Protein AF-A0A223DPU8-F1 (afdb_monomer_lite)

Organism: NCBI:txid1986344

Foldseek 3Di:
DDDPCQVQADDDPDQVVVLVVQVVVVVPDDDDPPDDDDDDDPPDDPVVVVVDDPPDDDDDDDDTPQLQGKHKDKDKDAAALPDDDWDFQQDWKWKDFPPDIDTWRWWWFAPDDDPVPDTDTDGTHDHGDITITITMDRDDRDDTDMDIGDDDDPDDD

Radius of gyration: 19.14 Å; chains: 1; bounding box: 42×45×52 Å

InterPro domains:
  IPR007034 Ribosome biogenesis protein BMS1/TSR1, C-terminal [PF04950] (2-153)
  IPR007034 Ribosome biogenesis protein BMS1/TSR1, C-terminal [SM01362] (1-152)
  IPR039761 Ribosome biogenesis protein Bms1/Tsr1 [PTHR12858] (2-151)

Sequence (157 aa):
YEPEEWKRLLQISNYKGAKGQALREALIGGVQPGTHIHVHLRNVPLSLQNSVSPSTCLTLFSLLQHEQKQTVMNFSMTLSSDYPAPIKSKSELIMQCGPRRLIINPLFSQMNNSPNNVHKFDRYLHPGRTTMATFMAPLTWGSVPTLFFKRTTPSPS

pLDDT: mean 91.53, std 8.08, range [42.03, 97.81]

Structure (mmCIF, N/CA/C/O backbone):
data_AF-A0A223DPU8-F1
#
_entry.id   AF-A0A223DPU8-F1
#
loop_
_atom_site.group_PDB
_atom_site.id
_atom_site.type_symbol
_atom_site.label_atom_id
_atom_site.label_alt_id
_atom_site.label_comp_id
_atom_site.label_asym_id
_atom_site.label_entity_id
_atom_site.label_seq_id
_atom_site.pdbx_PDB_ins_code
_atom_site.Cartn_x
_atom_site.Cartn_y
_atom_site.Cartn_z
_atom_site.occupancy
_atom_site.B_iso_or_equiv
_atom_site.auth_seq_id
_atom_site.auth_comp_id
_atom_site.auth_asym_id
_atom_site.auth_atom_id
_atom_site.pdbx_PDB_model_num
ATOM 1 N N . TYR A 1 1 ? -8.092 -3.981 -23.362 1.00 62.59 1 TYR A N 1
ATOM 2 C CA . TYR A 1 1 ? -8.825 -4.899 -22.475 1.00 62.59 1 TYR A CA 1
ATOM 3 C C . TYR A 1 1 ? -8.852 -4.269 -21.095 1.00 62.59 1 TYR A C 1
ATOM 5 O O . TYR A 1 1 ? -7.784 -3.992 -20.561 1.00 62.59 1 TYR A O 1
ATOM 13 N N . GLU A 1 2 ? -10.038 -3.946 -20.589 1.00 80.62 2 GLU A N 1
ATOM 14 C CA . GLU A 1 2 ? -10.243 -3.369 -19.254 1.00 80.62 2 GLU A CA 1
ATOM 15 C C . GLU A 1 2 ? -10.622 -4.506 -18.289 1.00 80.62 2 GLU A C 1
ATOM 17 O O . GLU A 1 2 ? -11.434 -5.348 -18.677 1.00 80.62 2 GLU A O 1
ATOM 22 N N . PRO A 1 3 ? -10.044 -4.587 -17.076 1.00 87.19 3 PRO A N 1
ATOM 23 C CA . PRO A 1 3 ? -10.446 -5.593 -16.094 1.00 87.19 3 PRO A CA 1
ATOM 24 C C . PRO A 1 3 ? -11.921 -5.428 -15.706 1.00 87.19 3 PRO A C 1
ATOM 26 O O . PRO A 1 3 ? -12.363 -4.311 -15.453 1.00 87.19 3 PRO A O 1
ATOM 29 N N . GLU A 1 4 ? -12.674 -6.523 -15.586 1.00 88.19 4 GLU A N 1
ATOM 30 C CA . GLU A 1 4 ? -14.100 -6.477 -15.204 1.00 88.19 4 GLU A CA 1
ATOM 31 C C . GLU A 1 4 ? -14.331 -5.766 -13.861 1.00 88.19 4 GLU A C 1
ATOM 33 O O . GLU A 1 4 ? -15.324 -5.066 -13.653 1.00 88.19 4 GLU A O 1
ATOM 38 N N . GLU A 1 5 ? -13.368 -5.902 -12.952 1.00 87.94 5 GLU A N 1
ATOM 39 C CA . GLU A 1 5 ? -13.385 -5.318 -11.614 1.00 87.94 5 GLU A CA 1
ATOM 40 C C . GLU A 1 5 ? -13.201 -3.796 -11.623 1.00 87.94 5 GLU A C 1
ATOM 42 O O . GLU A 1 5 ? -13.526 -3.146 -10.630 1.00 87.94 5 GLU A O 1
ATOM 47 N N . TRP A 1 6 ? -12.732 -3.206 -12.730 1.00 90.12 6 TRP A N 1
ATOM 48 C CA . TRP A 1 6 ? -12.391 -1.784 -12.818 1.00 90.12 6 TRP A CA 1
ATOM 49 C C . TRP A 1 6 ? -13.560 -0.874 -12.436 1.00 90.12 6 TRP A C 1
ATOM 51 O O . TRP A 1 6 ? -13.402 0.060 -11.651 1.00 90.12 6 TRP A O 1
ATOM 61 N N . LYS A 1 7 ? -14.767 -1.205 -12.907 1.00 91.19 7 LYS A N 1
ATOM 62 C CA . LYS A 1 7 ? -15.994 -0.449 -12.609 1.00 91.19 7 LYS A CA 1
ATOM 63 C C . LYS A 1 7 ? -16.419 -0.530 -11.140 1.00 91.19 7 LYS A C 1
ATOM 65 O O . LYS A 1 7 ? -17.220 0.284 -10.694 1.00 91.19 7 LYS A O 1
ATOM 70 N N . ARG A 1 8 ? -15.910 -1.514 -10.389 1.00 92.00 8 ARG A N 1
ATOM 71 C CA . ARG A 1 8 ? -16.214 -1.729 -8.963 1.00 92.00 8 ARG A CA 1
ATOM 72 C C . ARG A 1 8 ? -15.220 -1.027 -8.039 1.00 92.00 8 ARG A C 1
ATOM 74 O O . ARG A 1 8 ? -15.457 -0.982 -6.831 1.00 92.00 8 ARG A O 1
ATOM 81 N N . LEU A 1 9 ? -14.114 -0.514 -8.579 1.00 94.75 9 LEU A N 1
ATOM 82 C CA . LEU A 1 9 ? -13.099 0.174 -7.794 1.00 94.75 9 LEU A CA 1
ATOM 83 C C . LEU A 1 9 ? -13.618 1.521 -7.297 1.00 94.75 9 LEU A C 1
ATOM 85 O O . LEU A 1 9 ? -14.298 2.265 -8.003 1.00 94.75 9 LEU A O 1
ATOM 89 N N . LEU A 1 10 ? -13.245 1.854 -6.066 1.00 95.69 10 LEU A N 1
ATOM 90 C CA . LEU A 1 10 ? -13.476 3.171 -5.506 1.00 95.69 10 LEU A CA 1
ATOM 91 C C . LEU A 1 10 ? -12.644 4.196 -6.278 1.00 95.69 10 LEU A C 1
ATOM 93 O O . LEU A 1 10 ? -11.413 4.137 -6.268 1.00 95.69 10 LEU A O 1
ATOM 97 N N . GLN A 1 11 ? -13.321 5.163 -6.888 1.00 94.00 11 GLN A N 1
ATOM 98 C CA . GLN A 1 11 ? -12.686 6.306 -7.530 1.00 94.00 11 GLN A CA 1
ATOM 99 C C . GLN A 1 11 ? -12.707 7.501 -6.580 1.00 94.00 11 GLN A C 1
ATOM 101 O O . GLN A 1 11 ? -13.759 7.886 -6.071 1.00 94.00 11 GLN A O 1
ATOM 106 N N . ILE A 1 12 ? -11.535 8.083 -6.333 1.00 93.94 12 ILE A N 1
ATOM 107 C CA . ILE A 1 12 ? -11.375 9.233 -5.444 1.00 93.94 12 ILE A CA 1
ATOM 108 C C . ILE A 1 12 ? -10.902 10.409 -6.293 1.00 93.94 12 ILE A C 1
ATOM 110 O O . ILE A 1 12 ? -9.740 10.465 -6.685 1.00 93.94 12 ILE A O 1
ATOM 114 N N . SER A 1 13 ? -11.804 11.347 -6.581 1.00 90.69 13 SER A N 1
ATOM 115 C CA . SER A 1 13 ? -11.504 12.525 -7.405 1.00 90.69 13 SER A CA 1
ATOM 116 C C . SER A 1 13 ? -10.574 13.510 -6.688 1.00 90.69 13 SER A C 1
ATOM 118 O O . SER A 1 13 ? -9.565 13.935 -7.242 1.00 90.69 13 SER A O 1
ATOM 120 N N . ASN A 1 14 ? -10.876 13.837 -5.428 1.00 94.00 14 ASN A N 1
ATOM 121 C CA . ASN A 1 14 ? -10.056 14.706 -4.585 1.00 94.00 14 ASN A CA 1
ATOM 122 C C . ASN A 1 14 ? -9.489 13.932 -3.388 1.00 94.00 14 ASN A C 1
ATOM 124 O O . ASN A 1 14 ? -10.052 13.947 -2.291 1.00 94.00 14 ASN A O 1
ATOM 128 N N . TYR A 1 15 ? -8.341 13.282 -3.590 1.00 94.19 15 TYR A N 1
ATOM 129 C CA . TYR A 1 15 ? -7.686 12.485 -2.548 1.00 94.19 15 TYR A CA 1
ATOM 130 C C . TYR A 1 15 ? -7.332 13.295 -1.294 1.00 94.19 15 TYR A C 1
ATOM 132 O O . TYR A 1 15 ? -7.556 12.829 -0.180 1.00 94.19 15 TYR A O 1
ATOM 140 N N . LYS A 1 16 ? -6.810 14.520 -1.452 1.00 94.25 16 LYS A N 1
ATOM 141 C CA . LYS A 1 16 ? -6.396 15.361 -0.313 1.00 94.25 16 LYS A CA 1
ATOM 142 C C . LYS A 1 16 ? -7.591 15.749 0.559 1.00 94.25 16 LYS A C 1
ATOM 144 O O . LYS A 1 16 ? -7.505 15.647 1.781 1.00 94.25 16 LYS A O 1
ATOM 149 N N . GLY A 1 17 ? -8.696 16.151 -0.072 1.00 95.75 17 GLY A N 1
ATOM 150 C CA . GLY A 1 17 ? -9.942 16.479 0.620 1.00 95.75 17 GLY A CA 1
ATOM 151 C C . GLY A 1 17 ? -10.544 15.263 1.323 1.00 95.75 17 GLY A C 1
ATOM 152 O O . GLY A 1 17 ? -10.788 15.318 2.526 1.00 95.75 17 GLY A O 1
ATOM 153 N N . ALA A 1 18 ? -10.690 14.147 0.600 1.00 95.75 18 ALA A N 1
ATOM 154 C CA . ALA A 1 18 ? -11.261 12.913 1.139 1.00 95.75 18 ALA A CA 1
ATOM 155 C C . ALA A 1 18 ? -10.442 12.356 2.316 1.00 95.75 18 ALA A C 1
ATOM 157 O O . ALA A 1 18 ? -11.007 12.012 3.350 1.00 95.75 18 ALA A O 1
ATOM 158 N N . LYS A 1 19 ? -9.104 12.363 2.213 1.00 95.56 19 LYS A N 1
ATOM 159 C CA . LYS A 1 19 ? -8.207 11.997 3.318 1.00 95.56 19 LYS A CA 1
ATOM 160 C C . LYS A 1 19 ? -8.433 12.890 4.540 1.00 95.56 19 LYS A C 1
ATOM 162 O O . LYS A 1 19 ? -8.520 12.389 5.656 1.00 95.56 19 LYS A O 1
ATOM 167 N N . GLY A 1 20 ? -8.491 14.210 4.346 1.00 95.25 20 GLY A N 1
ATOM 168 C CA . GLY A 1 20 ? -8.693 15.161 5.441 1.00 95.25 20 GLY A CA 1
ATOM 169 C C . GLY A 1 20 ? -10.033 14.963 6.151 1.00 95.25 20 GLY A C 1
ATOM 170 O O . GLY A 1 20 ? -10.093 15.037 7.377 1.00 95.25 20 GLY A O 1
ATOM 171 N N . GLN A 1 21 ? -11.087 14.664 5.392 1.00 94.50 21 GLN A N 1
ATOM 172 C CA . GLN A 1 21 ? -12.399 14.334 5.937 1.00 94.50 21 GLN A CA 1
ATOM 173 C C . GLN A 1 21 ? -12.370 13.021 6.730 1.00 94.50 21 GLN A C 1
ATOM 175 O O . GLN A 1 21 ? -12.740 13.030 7.901 1.00 94.50 21 GLN A O 1
ATOM 180 N N . ALA A 1 22 ? -11.846 11.939 6.145 1.00 94.38 22 ALA A N 1
ATOM 181 C CA . ALA A 1 22 ? -11.764 10.635 6.803 1.00 94.38 22 ALA A CA 1
ATOM 182 C C . ALA A 1 22 ? -10.967 10.689 8.120 1.00 94.38 22 ALA A C 1
ATOM 184 O O . ALA A 1 22 ? -11.353 10.066 9.106 1.00 94.38 22 ALA A O 1
ATOM 185 N N . LEU A 1 23 ? -9.877 11.467 8.159 1.00 93.44 23 LEU A N 1
ATOM 186 C CA . LEU A 1 23 ? -9.093 11.671 9.380 1.00 93.44 23 LEU A CA 1
ATOM 187 C C . LEU A 1 23 ? -9.846 12.487 10.434 1.00 93.44 23 LEU A C 1
ATOM 189 O O . LEU A 1 23 ? -9.774 12.154 11.611 1.00 93.44 23 LEU A O 1
ATOM 193 N N . ARG A 1 24 ? -10.570 13.542 10.039 1.00 93.38 24 ARG A N 1
ATOM 194 C CA . ARG A 1 24 ? -11.339 14.365 10.984 1.00 93.38 24 ARG A CA 1
ATOM 195 C C . ARG A 1 24 ? -12.497 13.585 11.596 1.00 93.38 24 ARG A C 1
ATOM 197 O O . ARG A 1 24 ? -12.712 13.683 12.796 1.00 93.38 24 ARG A O 1
ATOM 204 N N . GLU A 1 25 ? -13.213 12.810 10.786 1.00 92.62 25 GLU A N 1
ATOM 205 C CA . GLU A 1 25 ? -14.312 11.960 11.253 1.00 92.62 25 GLU A CA 1
ATOM 206 C C . GLU A 1 25 ? -13.823 10.916 12.263 1.00 92.62 25 GLU A C 1
ATOM 208 O O . GLU A 1 25 ? -14.484 10.683 13.269 1.00 92.62 25 GLU A O 1
ATOM 213 N N . ALA A 1 26 ? -12.629 10.355 12.056 1.00 89.94 26 ALA A N 1
ATOM 214 C CA . ALA A 1 26 ? -12.046 9.372 12.967 1.00 89.94 26 ALA A CA 1
ATOM 215 C C . ALA A 1 26 ? -11.629 9.934 14.338 1.00 89.94 26 ALA A C 1
ATOM 217 O O . ALA A 1 26 ? -11.445 9.159 15.272 1.00 89.94 26 ALA A O 1
ATOM 218 N N . LEU A 1 27 ? -11.476 11.256 14.472 1.00 88.00 27 LEU A N 1
ATOM 219 C CA . LEU A 1 27 ? -11.177 11.906 15.754 1.00 88.00 27 LEU A CA 1
ATOM 220 C C . LEU A 1 27 ? -12.430 12.137 16.610 1.00 88.00 27 LEU A C 1
ATOM 222 O O . LEU A 1 27 ? -12.313 12.503 17.779 1.00 88.00 27 LEU A O 1
ATOM 226 N N . ILE A 1 28 ? -13.624 11.978 16.035 1.00 88.44 28 ILE A N 1
ATOM 227 C CA . ILE A 1 28 ? -14.884 12.288 16.707 1.00 88.44 28 ILE A CA 1
ATOM 228 C C . ILE A 1 28 ? -15.453 11.008 17.323 1.00 88.44 28 ILE A C 1
ATOM 230 O O . ILE A 1 28 ? -15.948 10.124 16.628 1.00 88.44 28 ILE A O 1
ATOM 234 N N . GLY A 1 29 ? -15.437 10.949 18.655 1.00 84.81 29 GLY A N 1
ATOM 235 C CA . GLY A 1 29 ? -16.000 9.844 19.431 1.00 84.81 29 GLY A CA 1
ATOM 236 C C . GLY A 1 29 ? -15.031 8.679 19.651 1.00 84.81 29 GLY A C 1
ATOM 237 O O . GLY A 1 29 ? -13.848 8.751 19.333 1.00 84.81 29 GLY A O 1
ATOM 238 N N . GLY A 1 30 ? -15.543 7.597 20.240 1.00 87.38 30 GLY A N 1
ATOM 239 C CA . GLY A 1 30 ? -14.768 6.394 20.544 1.00 87.38 30 GLY A CA 1
ATOM 240 C C . GLY A 1 30 ? -14.192 6.350 21.961 1.00 87.38 30 GLY A C 1
ATOM 241 O O . GLY A 1 30 ? -14.549 7.136 22.838 1.00 87.38 30 GLY A O 1
ATOM 242 N N . VAL A 1 31 ? -13.328 5.361 22.185 1.00 91.44 31 VAL A N 1
ATOM 243 C CA . VAL A 1 31 ? -12.684 5.097 23.477 1.00 91.44 31 VAL A CA 1
ATOM 244 C C . VAL A 1 31 ? -11.346 5.831 23.543 1.00 91.44 31 VAL A C 1
ATOM 246 O O . VAL A 1 31 ? -10.575 5.800 22.585 1.00 91.44 31 VAL A O 1
ATOM 249 N N . GLN A 1 32 ? -11.054 6.461 24.683 1.00 91.69 32 GLN A N 1
ATOM 250 C CA . GLN A 1 32 ? -9.795 7.177 24.888 1.00 91.69 32 GLN A CA 1
ATOM 251 C C . GLN A 1 32 ? -8.589 6.221 24.980 1.00 91.69 32 GLN A C 1
ATOM 253 O O . GLN A 1 32 ? -8.714 5.126 25.547 1.00 91.69 32 GLN A O 1
ATOM 258 N N . PRO A 1 33 ? -7.406 6.623 24.476 1.00 93.25 33 PRO A N 1
ATOM 259 C CA . PRO A 1 33 ? -6.179 5.846 24.629 1.00 93.25 33 PRO A CA 1
ATOM 260 C C . PRO A 1 33 ? -5.886 5.499 26.096 1.00 93.25 33 PRO A C 1
ATOM 262 O O . PRO A 1 33 ? -6.099 6.314 26.988 1.00 93.25 33 PRO A O 1
ATOM 265 N N . GLY A 1 34 ? -5.385 4.285 26.344 1.00 95.19 34 GLY A N 1
ATOM 266 C CA . GLY A 1 34 ? -5.072 3.791 27.695 1.00 95.19 34 GLY A CA 1
ATOM 267 C C . GLY A 1 34 ? -6.242 3.131 28.435 1.00 95.19 34 GLY A C 1
ATOM 268 O O . GLY A 1 34 ? -6.063 2.651 29.550 1.00 95.19 34 GLY A O 1
ATOM 269 N N . THR A 1 35 ? -7.424 3.056 27.821 1.00 95.31 35 THR A N 1
ATOM 270 C CA . THR A 1 35 ? -8.594 2.401 28.421 1.00 95.31 35 THR A CA 1
ATOM 271 C C . THR A 1 35 ? -8.578 0.892 28.167 1.00 95.31 35 THR A C 1
ATOM 273 O O . THR A 1 35 ? -8.457 0.453 27.023 1.00 95.31 35 THR A O 1
ATOM 276 N N . HIS A 1 36 ? -8.761 0.089 29.217 1.00 95.94 36 HIS A N 1
ATOM 277 C CA . HIS A 1 36 ? -8.994 -1.350 29.080 1.00 95.94 36 HIS A CA 1
ATOM 278 C C . HIS A 1 36 ? -10.422 -1.612 28.582 1.00 95.94 36 HIS A C 1
ATOM 280 O O . HIS A 1 36 ? -11.382 -1.099 29.157 1.00 95.94 36 HIS A O 1
ATOM 286 N N . ILE A 1 37 ? -10.572 -2.408 27.520 1.00 94.94 37 ILE A N 1
ATOM 287 C CA . ILE A 1 37 ? -11.859 -2.633 26.852 1.00 94.94 37 ILE A CA 1
ATOM 288 C C . ILE A 1 37 ? -12.102 -4.100 26.512 1.00 94.94 37 ILE A C 1
ATOM 290 O O . ILE A 1 37 ? -11.169 -4.872 26.304 1.00 94.94 37 ILE A O 1
ATOM 294 N N . HIS A 1 38 ? -13.379 -4.445 26.360 1.00 95.12 38 HIS A N 1
ATOM 295 C CA . HIS A 1 38 ? -13.826 -5.693 25.750 1.00 95.12 38 HIS A CA 1
ATOM 296 C C . HIS A 1 38 ? -14.362 -5.404 24.343 1.00 95.12 38 HIS A C 1
ATOM 298 O O . HIS A 1 38 ? -15.253 -4.573 24.173 1.00 95.12 38 HIS A O 1
ATOM 304 N N . VAL A 1 39 ? -13.820 -6.080 23.327 1.00 93.00 39 VAL A N 1
ATOM 305 C CA . VAL A 1 39 ? -14.236 -5.907 21.926 1.00 93.00 39 VAL A CA 1
ATOM 306 C C . VAL A 1 39 ? -15.044 -7.121 21.482 1.00 93.00 39 VAL A C 1
ATOM 308 O O . VAL A 1 39 ? -14.513 -8.223 21.369 1.00 93.00 39 VAL A O 1
ATOM 311 N N . HIS A 1 40 ? -16.327 -6.914 21.191 1.00 93.62 40 HIS A N 1
ATOM 312 C CA . HIS A 1 40 ? -17.213 -7.953 20.668 1.00 93.62 40 HIS A CA 1
ATOM 313 C C . HIS A 1 40 ? -17.315 -7.827 19.146 1.00 93.62 40 HIS A C 1
ATOM 315 O O . HIS A 1 40 ? -17.900 -6.878 18.623 1.00 93.62 40 HIS A O 1
ATOM 321 N N . LEU A 1 41 ? -16.720 -8.778 18.425 1.00 92.06 41 LEU A N 1
ATOM 322 C CA . LEU A 1 41 ? -16.713 -8.803 16.963 1.00 92.06 41 LEU A CA 1
ATOM 323 C C . LEU A 1 41 ? -17.819 -9.716 16.427 1.00 92.06 41 LEU A C 1
ATOM 325 O O . LEU A 1 41 ? -18.012 -10.832 16.906 1.00 92.06 41 LEU A O 1
ATOM 329 N N . ARG A 1 42 ? -18.515 -9.259 15.384 1.00 94.50 42 ARG A N 1
ATOM 330 C CA . ARG A 1 42 ? -19.493 -10.068 14.643 1.00 94.50 42 ARG A CA 1
ATOM 331 C C . ARG A 1 42 ? -18.816 -10.875 13.533 1.00 94.50 42 ARG A C 1
ATOM 333 O O . ARG A 1 42 ? -17.855 -10.397 12.937 1.00 94.50 42 ARG A O 1
ATOM 340 N N . ASN A 1 43 ? -19.382 -12.034 13.194 1.00 92.56 43 ASN A N 1
ATOM 341 C CA . ASN A 1 43 ? -18.987 -12.861 12.042 1.00 92.56 43 ASN A CA 1
ATOM 342 C C . ASN A 1 43 ? -17.497 -13.253 12.018 1.00 92.56 43 ASN A C 1
ATOM 344 O O . ASN A 1 43 ? -16.865 -13.246 10.963 1.00 92.56 43 ASN A O 1
ATOM 348 N N . VAL A 1 44 ? -16.934 -13.594 13.178 1.00 89.81 44 VAL A N 1
ATOM 349 C CA . VAL A 1 44 ? -15.563 -14.110 13.275 1.00 89.81 44 VAL A CA 1
ATOM 350 C C . VAL A 1 44 ? -15.553 -15.597 12.885 1.00 89.81 44 VAL A C 1
ATOM 352 O O . VAL A 1 44 ? -16.304 -16.371 13.481 1.00 89.81 44 VAL A O 1
ATOM 355 N N . PRO A 1 45 ? -14.728 -16.028 11.910 1.00 90.25 45 PRO A N 1
ATOM 356 C CA . PRO A 1 45 ? -14.604 -17.441 11.560 1.00 90.25 45 PRO A CA 1
ATOM 357 C C . PRO A 1 45 ? -14.137 -18.298 12.742 1.00 90.25 45 PRO A C 1
ATOM 359 O O . PRO A 1 45 ? -13.140 -17.970 13.385 1.00 90.25 45 PRO A O 1
ATOM 362 N N . LEU A 1 46 ? -14.794 -19.442 12.973 1.00 88.06 46 LEU A N 1
ATOM 363 C CA . LEU A 1 46 ? -14.427 -20.383 14.046 1.00 88.06 46 LEU A CA 1
ATOM 364 C C . LEU A 1 46 ? -12.985 -20.895 13.921 1.00 88.06 46 LEU A C 1
ATOM 366 O O . LEU A 1 46 ? -12.335 -21.171 14.923 1.00 88.06 46 LEU A O 1
ATOM 370 N N . SER A 1 47 ? -12.445 -20.950 12.700 1.00 86.62 47 SER A N 1
ATOM 371 C CA . SER A 1 47 ? -11.051 -21.328 12.451 1.00 86.62 47 SER A CA 1
ATOM 372 C C . SER A 1 47 ? -10.041 -20.430 13.174 1.00 86.62 47 SER A C 1
ATOM 374 O O . SER A 1 47 ? -8.950 -20.893 13.500 1.00 86.62 47 SER A O 1
ATOM 376 N N . LEU A 1 48 ? -10.384 -19.164 13.452 1.00 83.94 48 LEU A N 1
ATOM 377 C CA . LEU A 1 48 ? -9.497 -18.255 14.178 1.00 83.94 48 LEU A CA 1
ATOM 378 C C . LEU A 1 48 ? -9.356 -18.630 15.653 1.00 83.94 48 LEU A C 1
ATOM 380 O O . LEU A 1 48 ? -8.291 -18.391 16.217 1.00 83.94 48 LEU A O 1
ATOM 384 N N . GLN A 1 49 ? -10.364 -19.267 16.257 1.00 82.19 49 GLN A N 1
ATOM 385 C CA . GLN A 1 49 ? -10.311 -19.691 17.659 1.00 82.19 49 GLN A CA 1
ATOM 386 C C . GLN A 1 49 ? -9.116 -20.617 17.918 1.00 82.19 49 GLN A C 1
ATOM 388 O O . GLN A 1 49 ? -8.429 -20.468 18.921 1.00 82.19 49 GLN A O 1
ATOM 393 N N . ASN A 1 50 ? -8.817 -21.503 16.966 1.00 82.06 50 ASN A N 1
ATOM 394 C CA . ASN A 1 50 ? -7.701 -22.445 17.063 1.00 82.06 50 ASN A CA 1
ATOM 395 C C . ASN A 1 50 ? -6.339 -21.809 16.735 1.00 82.06 50 ASN A C 1
ATOM 397 O O . ASN A 1 50 ? -5.305 -22.360 17.099 1.00 82.06 50 ASN A O 1
ATOM 401 N N . SER A 1 51 ? -6.321 -20.670 16.033 1.00 81.69 51 SER A N 1
ATOM 402 C CA . SER A 1 51 ? -5.082 -19.959 15.675 1.00 81.69 51 SER A CA 1
ATOM 403 C C . SER A 1 51 ? -4.537 -19.066 16.789 1.00 81.69 51 SER A C 1
ATOM 405 O O . SER A 1 51 ? -3.370 -18.685 16.751 1.00 81.69 51 SER A O 1
ATOM 407 N N . VAL A 1 52 ? -5.371 -18.720 17.772 1.00 80.94 52 VAL A N 1
ATOM 408 C CA . VAL A 1 52 ? -4.982 -17.856 18.887 1.00 80.94 52 VAL A CA 1
ATOM 409 C C . VAL A 1 52 ? -4.490 -18.732 20.035 1.00 80.94 52 VAL A C 1
ATOM 411 O O . VAL A 1 52 ? -5.273 -19.287 20.799 1.00 80.94 52 VAL A O 1
ATOM 414 N N . SER A 1 53 ? -3.170 -18.856 20.154 1.00 82.00 53 SER A N 1
ATOM 415 C CA . SER A 1 53 ? -2.515 -19.441 21.326 1.00 82.00 53 SER A CA 1
ATOM 416 C C . SER A 1 53 ? -2.122 -18.350 22.333 1.00 82.00 53 SER A C 1
ATOM 418 O O . SER A 1 53 ? -1.938 -17.198 21.936 1.00 82.00 53 SER A O 1
ATOM 420 N N . PRO A 1 54 ? -1.874 -18.691 23.613 1.00 80.38 54 PRO A N 1
ATOM 421 C CA . PRO A 1 54 ? -1.308 -17.751 24.590 1.00 80.38 54 PRO A CA 1
ATOM 422 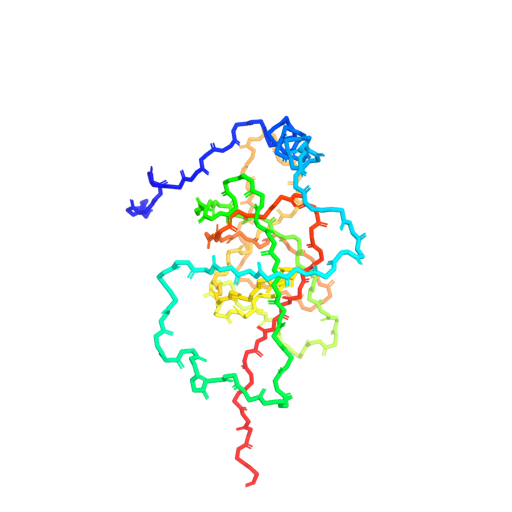C C . PRO A 1 54 ? 0.034 -17.130 24.166 1.00 80.38 54 PRO A C 1
ATOM 424 O O . PRO A 1 54 ? 0.422 -16.084 24.672 1.00 80.38 54 PRO A O 1
ATOM 427 N N . SER A 1 55 ? 0.749 -17.772 23.238 1.00 84.31 55 SER A N 1
ATOM 428 C CA . SER A 1 55 ? 2.011 -17.287 22.670 1.00 84.31 55 SER A CA 1
ATOM 429 C C . SER A 1 55 ? 1.843 -16.372 21.451 1.00 84.31 55 SER A C 1
ATOM 431 O O . SER A 1 55 ? 2.819 -15.774 21.001 1.00 84.31 55 SER A O 1
ATOM 433 N N . THR A 1 56 ? 0.635 -16.253 20.895 1.00 83.38 56 THR A N 1
ATOM 434 C CA . THR A 1 56 ? 0.371 -15.424 19.716 1.00 83.38 56 THR A CA 1
ATOM 435 C C . THR A 1 56 ? 0.021 -14.001 20.142 1.00 83.38 56 THR A C 1
ATOM 437 O O . THR A 1 56 ? -0.922 -13.783 20.898 1.00 83.38 56 THR A O 1
ATOM 440 N N . CYS A 1 57 ? 0.741 -13.008 19.618 1.00 84.50 57 CYS A N 1
ATOM 441 C CA . CYS A 1 57 ? 0.381 -11.604 19.808 1.00 84.50 57 CYS A CA 1
ATOM 442 C C . CYS A 1 57 ? -0.756 -11.227 18.846 1.00 84.50 57 CYS A C 1
ATOM 444 O O . CYS A 1 57 ? -0.541 -11.094 17.639 1.00 84.50 57 CYS A O 1
ATOM 446 N N . LEU A 1 58 ? -1.975 -11.091 19.377 1.00 86.06 58 LEU A N 1
ATOM 447 C CA . LEU A 1 58 ? -3.138 -10.645 18.615 1.00 86.06 58 LEU A CA 1
ATOM 448 C C . LEU A 1 58 ? -3.263 -9.120 18.691 1.00 86.06 58 LEU A C 1
ATOM 450 O O . LEU A 1 58 ? -3.574 -8.564 19.742 1.00 86.06 58 LEU A O 1
ATOM 454 N N . THR A 1 59 ? -3.081 -8.455 17.553 1.00 88.75 59 THR A N 1
ATOM 455 C CA . THR A 1 59 ? -3.225 -6.999 17.440 1.00 88.75 59 THR A CA 1
ATOM 456 C C . THR A 1 59 ? -4.527 -6.645 16.729 1.00 88.75 59 THR A C 1
ATOM 458 O O . THR A 1 59 ? -4.831 -7.192 15.669 1.00 88.75 59 THR A O 1
ATOM 461 N N . LEU A 1 60 ? -5.270 -5.683 17.279 1.00 91.19 60 LEU A N 1
ATOM 462 C CA . LEU A 1 60 ? -6.432 -5.073 16.632 1.00 91.19 60 LEU A CA 1
ATOM 463 C C . LEU A 1 60 ? -6.111 -3.647 16.180 1.00 91.19 60 LEU A C 1
ATOM 465 O O . LEU A 1 60 ? -5.394 -2.913 16.855 1.00 91.19 60 LEU A O 1
ATOM 469 N N . PHE A 1 61 ? -6.689 -3.246 15.053 1.00 91.94 61 PHE A N 1
ATOM 470 C CA . PHE A 1 61 ? -6.636 -1.879 14.548 1.00 91.94 61 PHE A CA 1
ATOM 471 C C . PHE A 1 61 ? -7.989 -1.514 13.939 1.00 91.94 61 PHE A C 1
ATOM 473 O O . PHE A 1 61 ? -8.661 -2.356 13.337 1.00 91.94 61 PHE A O 1
ATOM 480 N N . SER A 1 62 ? -8.404 -0.263 14.114 1.00 91.19 62 SER A N 1
ATOM 481 C CA . SER A 1 62 ? -9.584 0.275 13.447 1.00 91.19 62 SER A CA 1
ATOM 482 C C . SER A 1 62 ? -9.233 0.694 12.022 1.00 91.19 62 SER A C 1
ATOM 484 O O . SER A 1 62 ? -8.106 1.092 11.726 1.00 91.19 62 SER A O 1
ATOM 486 N N . LEU A 1 63 ? -10.211 0.577 11.128 1.00 93.69 63 LEU A N 1
ATOM 487 C CA . LEU A 1 63 ? -10.094 1.051 9.756 1.00 93.69 63 LEU A CA 1
ATOM 488 C C . LEU A 1 63 ? -10.766 2.406 9.627 1.00 93.69 63 LEU A C 1
ATOM 490 O O . LEU A 1 63 ? -11.856 2.616 10.163 1.00 93.69 63 LEU A O 1
ATOM 494 N N . LEU A 1 64 ? -10.141 3.300 8.870 1.00 94.19 64 LEU A N 1
ATOM 495 C CA . LEU A 1 64 ? -10.763 4.566 8.513 1.00 94.19 64 LEU A CA 1
ATOM 496 C C . LEU A 1 64 ? -11.861 4.344 7.465 1.00 94.19 64 LEU A C 1
ATOM 498 O O . LEU A 1 64 ? -11.951 3.298 6.805 1.00 94.19 64 LEU A O 1
ATOM 502 N N . GLN A 1 65 ? -12.701 5.362 7.287 1.00 93.56 65 GLN A N 1
ATOM 503 C CA . GLN A 1 65 ? -13.782 5.329 6.313 1.00 93.56 65 GLN A CA 1
ATOM 504 C C . GLN A 1 65 ? -13.249 4.930 4.927 1.00 93.56 65 GLN A C 1
ATOM 506 O O . GLN A 1 65 ? -12.257 5.467 4.443 1.00 93.56 65 GLN A O 1
ATOM 511 N N . HIS A 1 66 ? -13.917 3.966 4.292 1.00 95.25 66 HIS A N 1
ATOM 512 C CA . HIS A 1 66 ? -13.591 3.441 2.959 1.00 95.25 66 HIS A CA 1
ATOM 513 C C . HIS A 1 66 ? -12.294 2.630 2.813 1.00 95.25 66 HIS A C 1
ATOM 515 O O . HIS A 1 66 ? -12.076 2.094 1.730 1.00 95.25 66 HIS A O 1
ATOM 521 N N . GLU A 1 67 ? -11.501 2.400 3.863 1.00 95.19 67 GLU A N 1
ATOM 522 C CA . GLU A 1 67 ? -10.279 1.583 3.745 1.00 95.19 67 GLU A CA 1
ATOM 523 C C . GLU A 1 67 ? -10.536 0.087 3.484 1.00 95.19 67 GLU A C 1
ATOM 525 O O . GLU A 1 67 ? -9.615 -0.678 3.198 1.00 95.19 67 GLU A O 1
ATOM 530 N N . GLN A 1 68 ? -11.779 -0.380 3.601 1.00 94.50 68 GLN A N 1
ATOM 531 C CA . GLN A 1 68 ? -12.155 -1.735 3.184 1.00 94.50 68 GLN A CA 1
ATOM 532 C C . GLN A 1 68 ? -12.390 -1.833 1.663 1.00 94.50 68 GLN A C 1
ATOM 534 O O . GLN A 1 68 ? -12.341 -2.925 1.098 1.00 94.50 68 GLN A O 1
ATOM 539 N N . LYS A 1 69 ? -12.659 -0.707 0.987 1.00 95.69 69 LYS A N 1
ATOM 540 C CA . LYS A 1 69 ? -12.957 -0.684 -0.450 1.00 95.69 69 LYS A CA 1
ATOM 541 C C . LYS A 1 69 ? -11.671 -0.838 -1.264 1.00 95.69 69 LYS A C 1
ATOM 543 O O . LYS A 1 69 ? -10.625 -0.317 -0.887 1.00 95.69 69 LYS A O 1
ATOM 548 N N . GLN A 1 70 ? -11.770 -1.531 -2.395 1.00 95.69 70 GLN A N 1
ATOM 549 C CA . GLN A 1 70 ? -10.672 -1.694 -3.352 1.00 95.69 70 GLN A CA 1
ATOM 550 C C . GLN A 1 70 ? -10.515 -0.435 -4.208 1.00 95.69 70 GLN A C 1
ATOM 552 O O . GLN A 1 70 ? -11.511 0.155 -4.627 1.00 95.69 70 GLN A O 1
ATOM 557 N N . THR A 1 71 ? -9.280 -0.043 -4.499 1.00 96.06 71 THR A N 1
ATOM 558 C CA . THR A 1 71 ? -8.950 1.045 -5.426 1.00 96.06 71 THR A CA 1
ATOM 559 C C . THR A 1 71 ? -7.625 0.762 -6.137 1.00 96.06 71 THR A C 1
ATOM 561 O O . THR A 1 71 ? -6.952 -0.231 -5.850 1.00 96.06 71 THR A O 1
ATOM 564 N N . VAL A 1 72 ? -7.247 1.629 -7.075 1.00 95.19 72 VAL A N 1
ATOM 565 C CA . VAL A 1 72 ? -5.909 1.625 -7.667 1.00 95.19 72 VAL A CA 1
ATOM 566 C C . VAL A 1 72 ? -4.969 2.367 -6.727 1.00 95.19 72 VAL A C 1
ATOM 568 O O . VAL A 1 72 ? -5.105 3.571 -6.512 1.00 95.19 72 VAL A O 1
ATOM 571 N N . MET A 1 73 ? -4.006 1.641 -6.176 1.00 95.06 73 MET A N 1
ATOM 572 C CA . MET A 1 73 ? -2.998 2.180 -5.280 1.00 95.06 73 MET A CA 1
ATOM 573 C C . MET A 1 73 ? -1.682 2.399 -6.024 1.00 95.06 73 MET A C 1
ATOM 575 O O . MET A 1 73 ? -1.294 1.594 -6.871 1.00 95.06 73 MET A O 1
ATOM 579 N N . ASN A 1 74 ? -0.985 3.479 -5.669 1.00 95.06 74 ASN A N 1
ATOM 580 C CA . ASN A 1 74 ? 0.320 3.842 -6.215 1.00 95.06 74 ASN A CA 1
ATOM 581 C C . ASN A 1 74 ? 1.315 3.997 -5.064 1.00 95.06 74 ASN A C 1
ATOM 583 O O . ASN A 1 74 ? 1.104 4.824 -4.176 1.00 95.06 74 ASN A O 1
ATOM 587 N N . PHE A 1 75 ? 2.391 3.214 -5.084 1.00 95.56 75 PHE A N 1
ATOM 588 C CA . PHE A 1 75 ? 3.432 3.240 -4.060 1.00 95.56 75 PHE A CA 1
ATOM 589 C C . PHE A 1 75 ? 4.804 3.499 -4.672 1.00 95.56 75 PHE A C 1
ATOM 591 O O . PHE A 1 75 ? 5.187 2.860 -5.647 1.00 95.56 75 PHE A O 1
ATOM 598 N N . SER A 1 76 ? 5.574 4.397 -4.058 1.00 95.06 76 SER A N 1
ATOM 599 C CA . SER A 1 76 ? 6.998 4.530 -4.368 1.00 95.06 76 SER A CA 1
ATOM 600 C C . SER A 1 76 ? 7.743 3.313 -3.823 1.00 95.06 76 SER A C 1
ATOM 602 O O . SER A 1 76 ? 7.652 3.014 -2.630 1.00 95.06 76 SER A O 1
ATOM 604 N N . MET A 1 77 ? 8.467 2.612 -4.690 1.00 95.19 77 MET A N 1
ATOM 605 C CA . MET A 1 77 ? 9.248 1.430 -4.342 1.00 95.19 77 MET A CA 1
ATOM 606 C C . MET A 1 77 ? 10.697 1.632 -4.779 1.00 95.19 77 MET A C 1
ATOM 608 O O . MET A 1 77 ? 10.971 1.801 -5.966 1.00 95.19 77 MET A O 1
ATOM 612 N N . THR A 1 78 ? 11.621 1.562 -3.823 1.00 96.00 78 THR A N 1
ATOM 613 C CA . THR A 1 78 ? 13.066 1.569 -4.083 1.00 96.00 78 THR A CA 1
ATOM 614 C C . THR A 1 78 ? 13.609 0.161 -3.911 1.00 96.00 78 THR A C 1
ATOM 616 O O . THR A 1 78 ? 13.433 -0.445 -2.853 1.00 96.00 78 THR A O 1
ATOM 619 N N . LEU A 1 79 ? 14.277 -0.365 -4.936 1.00 95.75 79 LEU A N 1
ATOM 620 C CA . LEU A 1 79 ? 14.990 -1.632 -4.823 1.00 95.75 79 LEU A CA 1
ATOM 621 C C . LEU A 1 79 ? 16.399 -1.377 -4.289 1.00 95.75 79 LEU A C 1
ATOM 623 O O . LEU A 1 79 ? 17.121 -0.552 -4.847 1.00 95.75 79 LEU A O 1
ATOM 627 N N . SER A 1 80 ? 16.792 -2.093 -3.232 1.00 94.62 80 SER A N 1
ATOM 628 C CA . SER A 1 80 ? 18.147 -1.991 -2.673 1.00 94.62 80 SER A CA 1
ATOM 629 C C . SER A 1 80 ? 19.212 -2.240 -3.747 1.00 94.62 80 SER A C 1
ATOM 631 O O . SER A 1 80 ? 19.018 -3.089 -4.621 1.00 94.62 80 SER A O 1
ATOM 633 N N . SER A 1 81 ? 20.329 -1.511 -3.680 1.00 94.81 81 SER A N 1
ATOM 634 C CA . SER A 1 81 ? 21.501 -1.717 -4.545 1.00 94.81 81 SER A CA 1
ATOM 635 C C . SER A 1 81 ? 22.077 -3.122 -4.419 1.00 94.81 81 SER A C 1
ATOM 637 O O . SER A 1 81 ? 22.570 -3.670 -5.398 1.00 94.81 81 SER A O 1
ATOM 639 N N . ASP A 1 82 ? 21.956 -3.711 -3.232 1.00 94.12 82 ASP A N 1
ATOM 640 C CA . ASP A 1 82 ? 22.562 -4.999 -2.891 1.00 94.12 82 ASP A CA 1
ATOM 641 C C . ASP A 1 82 ? 21.695 -6.179 -3.350 1.00 94.12 82 ASP A C 1
ATOM 643 O O . ASP A 1 82 ? 22.046 -7.345 -3.174 1.00 94.12 82 ASP A O 1
ATOM 647 N N . TYR A 1 83 ? 20.521 -5.891 -3.920 1.00 93.31 83 TYR A N 1
ATOM 648 C CA . TYR A 1 83 ? 19.619 -6.922 -4.396 1.00 93.31 83 TYR A CA 1
ATOM 649 C C . TYR A 1 83 ? 20.174 -7.552 -5.688 1.00 93.31 83 TYR A C 1
ATOM 651 O O . TYR A 1 83 ? 20.463 -6.833 -6.645 1.00 93.31 83 TYR A O 1
ATOM 659 N N . PRO A 1 84 ? 20.291 -8.890 -5.773 1.00 92.06 84 PRO A N 1
ATOM 660 C CA . PRO A 1 84 ? 21.151 -9.540 -6.766 1.00 92.06 84 PRO A CA 1
ATOM 661 C C . PRO A 1 84 ? 20.620 -9.487 -8.204 1.00 92.06 84 PRO A C 1
ATOM 663 O O . PRO A 1 84 ? 21.378 -9.690 -9.148 1.00 92.06 84 PRO A O 1
ATOM 666 N N . ALA A 1 85 ? 19.317 -9.266 -8.398 1.00 93.56 85 ALA A N 1
ATOM 667 C CA . ALA A 1 85 ? 18.688 -9.368 -9.711 1.00 93.56 85 ALA A CA 1
ATOM 668 C C . ALA A 1 85 ? 17.533 -8.373 -9.891 1.00 93.56 85 ALA A C 1
ATOM 670 O O . ALA A 1 85 ? 16.816 -8.080 -8.936 1.00 93.56 85 ALA A O 1
ATOM 671 N N . PRO A 1 86 ? 17.273 -7.888 -11.115 1.00 95.44 86 PRO A N 1
ATOM 672 C CA . PRO A 1 86 ? 16.119 -7.038 -11.369 1.00 95.44 86 PRO A CA 1
ATOM 673 C C . PRO A 1 86 ? 14.796 -7.773 -11.103 1.00 95.44 86 PRO A C 1
ATOM 675 O O . PRO A 1 86 ? 14.653 -8.970 -11.367 1.00 95.44 86 PRO A O 1
ATOM 678 N N . ILE A 1 87 ? 13.793 -7.039 -10.624 1.00 95.94 87 ILE A N 1
ATOM 679 C CA . ILE A 1 87 ? 12.445 -7.566 -10.382 1.00 95.94 87 ILE A CA 1
ATOM 680 C C . ILE A 1 87 ? 11.586 -7.303 -11.615 1.00 95.94 87 ILE A C 1
ATOM 682 O O . ILE A 1 87 ? 11.461 -6.168 -12.065 1.00 95.94 87 ILE A O 1
ATOM 686 N N . LYS A 1 88 ? 10.976 -8.349 -12.171 1.00 97.06 88 LYS A N 1
ATOM 687 C CA . LYS A 1 88 ? 10.067 -8.223 -13.315 1.00 97.06 88 LYS A CA 1
ATOM 688 C C . LYS A 1 88 ? 8.733 -7.616 -12.871 1.00 97.06 88 LYS A C 1
ATOM 690 O O . LYS A 1 88 ? 8.145 -8.049 -11.890 1.00 97.06 88 LYS A O 1
ATOM 695 N N . SER A 1 89 ? 8.220 -6.667 -13.640 1.00 96.75 89 SER A N 1
ATOM 696 C CA . SER A 1 89 ? 6.866 -6.135 -13.480 1.00 96.75 89 SER A CA 1
ATOM 697 C C . SER A 1 89 ? 5.821 -7.259 -13.574 1.00 96.75 89 SER A C 1
ATOM 699 O O . SER A 1 89 ? 6.012 -8.225 -14.321 1.00 96.75 89 SER A O 1
ATOM 701 N N . LYS A 1 90 ? 4.716 -7.145 -12.828 1.00 96.00 90 LYS A N 1
ATOM 702 C CA . LYS A 1 90 ? 3.669 -8.173 -12.644 1.00 96.00 90 LYS A CA 1
ATOM 703 C C . LYS A 1 90 ? 4.101 -9.431 -11.872 1.00 96.00 90 LYS A C 1
ATOM 705 O O . LYS A 1 90 ? 3.298 -10.356 -11.745 1.00 96.00 90 LYS A O 1
ATOM 710 N N . SER A 1 91 ? 5.327 -9.503 -11.347 1.00 95.56 91 SER A N 1
ATOM 711 C CA . SER A 1 91 ? 5.716 -10.612 -10.464 1.00 95.56 91 SER A CA 1
ATOM 712 C C . SER A 1 91 ? 4.998 -10.532 -9.120 1.00 95.56 91 SER A C 1
ATOM 714 O O . SER A 1 91 ? 4.764 -9.430 -8.628 1.00 95.56 91 SER A O 1
ATOM 716 N N . GLU A 1 92 ? 4.722 -11.681 -8.506 1.00 96.31 92 GLU A N 1
ATOM 717 C CA . GLU A 1 92 ? 4.181 -11.739 -7.147 1.00 96.31 92 GLU A CA 1
ATOM 718 C C . GLU A 1 92 ? 5.171 -11.132 -6.141 1.00 96.31 92 GLU A C 1
ATOM 720 O O . GLU A 1 92 ? 6.329 -11.552 -6.063 1.00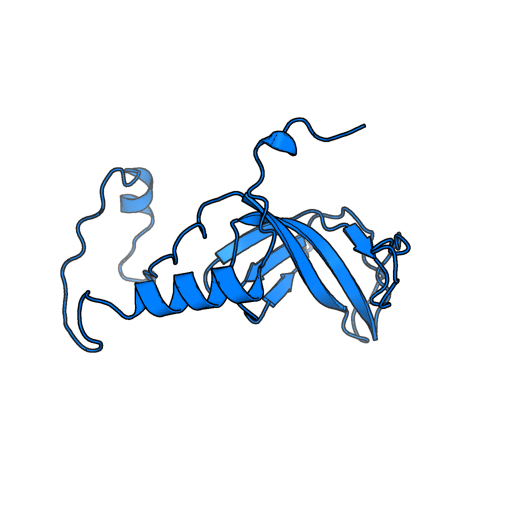 96.31 92 GLU A O 1
ATOM 725 N N . LEU A 1 93 ? 4.701 -10.162 -5.359 1.00 96.19 93 LEU A N 1
ATOM 726 C CA . LEU A 1 93 ? 5.396 -9.594 -4.210 1.00 96.19 93 LEU A CA 1
ATOM 727 C C . LEU A 1 93 ? 4.456 -9.586 -3.001 1.00 96.19 93 LEU A C 1
ATOM 729 O O . LEU A 1 93 ? 3.248 -9.400 -3.132 1.00 96.19 93 LEU A O 1
ATOM 733 N N . ILE A 1 94 ? 5.019 -9.753 -1.809 1.00 97.12 94 ILE A N 1
ATOM 734 C CA . ILE A 1 94 ? 4.313 -9.543 -0.547 1.00 97.12 94 ILE A CA 1
ATOM 735 C C . ILE A 1 94 ? 4.554 -8.101 -0.121 1.00 97.12 94 ILE A C 1
ATOM 737 O O . ILE A 1 94 ? 5.683 -7.705 0.154 1.00 97.12 94 ILE A O 1
ATOM 741 N N . MET A 1 95 ? 3.489 -7.325 -0.022 1.00 96.56 95 MET A N 1
ATOM 742 C CA . MET A 1 95 ? 3.510 -5.964 0.484 1.00 96.56 95 MET A CA 1
ATOM 743 C C . MET A 1 95 ? 3.061 -5.952 1.946 1.00 96.56 95 MET A C 1
ATOM 745 O O . MET A 1 95 ? 2.001 -6.482 2.274 1.00 96.56 95 MET A O 1
ATOM 749 N N . GLN A 1 96 ? 3.835 -5.313 2.818 1.00 96.31 96 GLN A N 1
ATOM 750 C CA . GLN A 1 96 ? 3.428 -4.952 4.174 1.00 96.31 96 GLN A CA 1
ATOM 751 C C . GLN A 1 96 ? 3.227 -3.436 4.226 1.00 96.31 96 GLN A C 1
ATOM 753 O O . GLN A 1 96 ? 4.192 -2.688 4.111 1.00 96.31 96 GLN A O 1
ATOM 758 N N . CYS A 1 97 ? 1.987 -2.991 4.407 1.00 94.75 97 CYS A N 1
ATOM 759 C CA . CYS A 1 97 ? 1.598 -1.585 4.490 1.00 94.75 97 CYS A CA 1
ATOM 760 C C . CYS A 1 97 ? 0.928 -1.328 5.837 1.00 94.75 97 CYS A C 1
ATOM 762 O O . CYS A 1 97 ? -0.220 -1.730 6.054 1.00 94.75 97 CYS A O 1
ATOM 764 N N . GLY A 1 98 ? 1.660 -0.713 6.770 1.00 91.00 98 GLY A N 1
ATOM 765 C CA . GLY A 1 98 ? 1.212 -0.611 8.159 1.00 91.00 98 GLY A CA 1
ATOM 766 C C . GLY A 1 98 ? 0.859 -2.001 8.718 1.00 91.00 98 GLY A C 1
ATOM 767 O O . GLY A 1 98 ? 1.697 -2.905 8.647 1.00 91.00 98 GLY A O 1
ATOM 768 N N . PRO A 1 99 ? -0.366 -2.226 9.230 1.00 90.00 99 PRO A N 1
ATOM 769 C CA . PRO A 1 99 ? -0.772 -3.527 9.760 1.00 90.00 99 PRO A CA 1
ATOM 770 C C . PRO A 1 99 ? -1.219 -4.530 8.680 1.00 90.00 99 PRO A C 1
ATOM 772 O O . PRO A 1 99 ? -1.416 -5.706 8.981 1.00 90.00 99 PRO A O 1
ATOM 775 N N . ARG A 1 100 ? -1.396 -4.103 7.423 1.00 92.38 100 ARG A N 1
ATOM 776 C CA . ARG A 1 100 ? -1.933 -4.958 6.356 1.00 92.38 100 ARG A CA 1
ATOM 777 C C . ARG A 1 100 ? -0.817 -5.644 5.582 1.00 92.38 100 ARG A C 1
ATOM 779 O O . ARG A 1 100 ? 0.131 -4.994 5.146 1.00 92.38 100 ARG A O 1
ATOM 786 N N . ARG A 1 101 ? -0.983 -6.945 5.344 1.00 94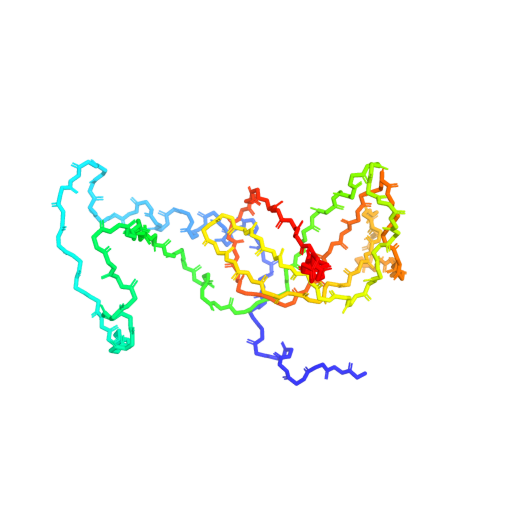.81 101 ARG A N 1
ATOM 787 C CA . ARG A 1 101 ? -0.137 -7.733 4.446 1.00 94.81 101 ARG A CA 1
ATOM 788 C C . ARG A 1 101 ? -0.948 -8.188 3.243 1.00 94.81 101 ARG A C 1
ATOM 790 O O . ARG A 1 101 ? -2.012 -8.774 3.414 1.00 94.81 101 ARG A O 1
ATOM 797 N N . LEU A 1 102 ? -0.448 -7.918 2.046 1.00 95.81 102 LEU A N 1
ATOM 798 C CA . LEU A 1 102 ? -1.123 -8.209 0.785 1.00 95.81 102 LEU A CA 1
ATOM 799 C C . LEU A 1 102 ? -0.165 -8.921 -0.164 1.00 95.81 102 LEU A C 1
ATOM 801 O O . LEU A 1 102 ? 1.033 -8.646 -0.169 1.00 95.81 102 LEU A O 1
ATOM 805 N N . ILE A 1 103 ? -0.702 -9.819 -0.980 1.00 97.06 103 ILE A N 1
ATOM 806 C CA . ILE A 1 103 ? 0.006 -10.377 -2.132 1.00 97.06 103 ILE A CA 1
ATOM 807 C C . ILE A 1 103 ? -0.396 -9.530 -3.337 1.00 97.06 103 ILE A C 1
ATOM 809 O O . ILE A 1 103 ? -1.587 -9.324 -3.567 1.00 97.06 103 ILE A O 1
ATOM 813 N N . ILE A 1 104 ? 0.585 -8.995 -4.058 1.00 96.56 104 ILE A N 1
ATOM 814 C CA . ILE A 1 104 ? 0.374 -8.035 -5.143 1.00 96.56 104 ILE A CA 1
ATOM 815 C C . ILE A 1 104 ? 1.178 -8.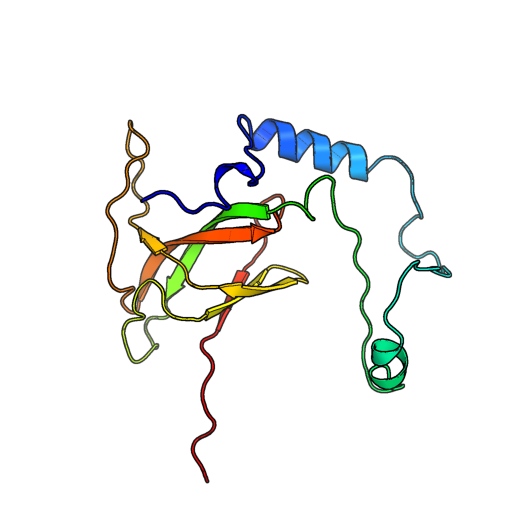418 -6.388 1.00 96.56 104 ILE A C 1
ATOM 817 O O . ILE A 1 104 ? 2.232 -9.045 -6.300 1.00 96.56 104 ILE A O 1
ATOM 821 N N . ASN A 1 105 ? 0.711 -7.962 -7.551 1.00 96.44 105 ASN A N 1
ATOM 822 C CA . ASN A 1 105 ? 1.398 -8.091 -8.838 1.00 96.44 105 ASN A CA 1
ATOM 823 C C . ASN A 1 105 ? 1.557 -6.696 -9.469 1.00 96.44 105 ASN A C 1
ATOM 825 O O . ASN A 1 105 ? 0.791 -6.341 -10.368 1.00 96.44 105 ASN A O 1
ATOM 829 N N . PRO A 1 106 ? 2.498 -5.867 -8.982 1.00 97.31 106 PRO A N 1
ATOM 830 C CA . PRO A 1 106 ? 2.557 -4.457 -9.343 1.00 97.31 106 PRO A CA 1
ATOM 831 C C . PRO A 1 106 ? 3.024 -4.225 -10.778 1.00 97.31 106 PRO A C 1
ATOM 833 O O . PRO A 1 106 ? 3.908 -4.916 -11.292 1.00 97.31 106 PRO A O 1
ATOM 836 N N . LEU A 1 107 ? 2.460 -3.193 -11.401 1.00 97.31 107 LEU A N 1
ATOM 837 C CA . LEU A 1 107 ? 2.990 -2.571 -12.605 1.00 97.31 107 LEU A CA 1
ATOM 838 C C . LEU A 1 107 ? 4.004 -1.505 -12.206 1.00 97.31 107 LEU A C 1
ATOM 840 O O . LEU A 1 107 ? 3.693 -0.644 -11.388 1.00 97.31 107 LEU A O 1
ATOM 844 N N . PHE A 1 108 ? 5.192 -1.554 -12.797 1.00 97.81 108 PHE A N 1
ATOM 845 C CA . PHE A 1 108 ? 6.211 -0.527 -12.603 1.00 97.81 108 PHE A CA 1
ATOM 846 C C . PHE A 1 108 ? 6.104 0.575 -13.657 1.00 97.81 108 PHE A C 1
ATOM 848 O O . PHE A 1 108 ? 5.913 0.295 -14.846 1.00 97.81 108 PHE A O 1
ATOM 855 N N . SER A 1 109 ? 6.248 1.825 -13.227 1.00 96.94 109 SER A N 1
ATOM 856 C CA . SER A 1 109 ? 6.303 2.985 -14.114 1.00 96.94 109 SER A CA 1
ATOM 857 C C . SER A 1 109 ? 7.262 4.065 -13.622 1.00 96.94 109 SER A C 1
ATOM 859 O O . SER A 1 109 ? 7.646 4.127 -12.450 1.00 96.94 109 SER A O 1
ATOM 861 N N . GLN A 1 110 ? 7.636 4.955 -14.537 1.00 94.06 110 GLN A N 1
ATOM 862 C CA . GLN A 1 110 ? 8.491 6.096 -14.220 1.00 94.06 110 GLN A CA 1
ATOM 863 C C . GLN A 1 110 ? 7.785 7.105 -13.306 1.00 94.06 110 GLN A C 1
ATOM 865 O O . GLN A 1 110 ? 6.594 7.372 -13.453 1.00 94.06 110 GLN A O 1
ATOM 870 N N . MET A 1 111 ? 8.545 7.702 -12.386 1.00 90.56 111 MET A N 1
ATOM 871 C CA . MET A 1 111 ? 8.063 8.697 -11.416 1.00 90.56 111 MET A CA 1
ATOM 872 C C . MET A 1 111 ? 8.165 10.142 -11.935 1.00 90.56 111 MET A C 1
ATOM 874 O O . MET A 1 111 ? 8.490 11.060 -11.186 1.00 90.56 111 MET A O 1
ATOM 878 N N . ASN A 1 112 ? 7.940 10.356 -13.230 1.00 89.12 112 ASN A N 1
ATOM 879 C CA . ASN A 1 112 ? 7.965 11.689 -13.826 1.00 89.12 112 ASN A CA 1
ATOM 880 C C . ASN A 1 112 ? 6.602 12.381 -13.688 1.00 89.12 112 ASN A C 1
ATOM 882 O O . ASN A 1 112 ? 5.564 11.737 -13.778 1.00 89.12 112 ASN A O 1
ATOM 886 N N . ASN A 1 113 ? 6.587 13.701 -13.505 1.00 87.38 113 ASN A N 1
ATOM 887 C CA . ASN A 1 113 ? 5.340 14.463 -13.526 1.00 87.38 113 ASN A CA 1
ATOM 888 C C . ASN A 1 113 ? 4.950 14.756 -14.985 1.00 87.38 113 ASN A C 1
AT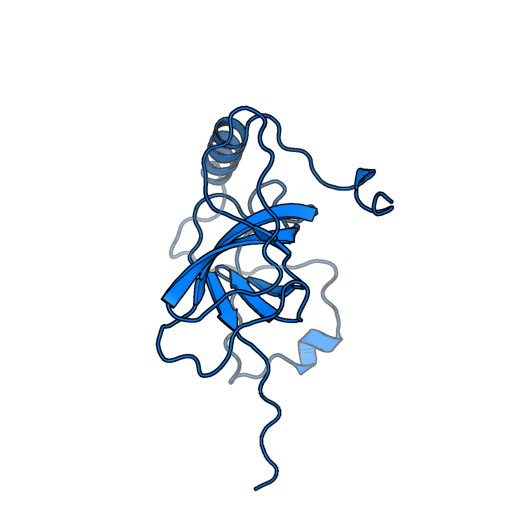OM 890 O O . ASN A 1 113 ? 5.501 15.672 -15.594 1.00 87.38 113 ASN A O 1
ATOM 894 N N . SER A 1 114 ? 4.060 13.943 -15.561 1.00 90.25 114 SER A N 1
ATOM 895 C CA . SER A 1 114 ? 3.576 14.134 -16.933 1.00 90.25 114 SER A CA 1
ATOM 896 C C . SER A 1 114 ? 2.274 14.951 -16.949 1.00 90.25 114 SER A C 1
ATOM 898 O O . SER A 1 114 ? 1.338 14.573 -16.241 1.00 90.25 114 SER A O 1
ATOM 900 N N . PRO A 1 115 ? 2.141 16.008 -17.781 1.00 90.62 115 PRO A N 1
ATOM 901 C CA . PRO A 1 115 ? 0.935 16.845 -17.839 1.00 90.62 115 PRO A CA 1
ATOM 902 C C . PRO A 1 115 ? -0.364 16.090 -18.153 1.00 90.62 115 PRO A C 1
ATOM 904 O O . PRO A 1 115 ? -1.439 16.512 -17.742 1.00 90.62 115 PRO A O 1
ATOM 907 N N . ASN A 1 116 ? -0.277 14.972 -18.878 1.00 93.19 116 ASN A N 1
ATOM 908 C CA . ASN A 1 116 ? -1.424 14.144 -19.258 1.00 93.19 116 ASN A CA 1
ATOM 909 C C . ASN A 1 116 ? -1.625 12.918 -18.349 1.00 93.19 116 ASN A C 1
ATOM 911 O O . ASN A 1 116 ? -2.430 12.052 -18.684 1.00 93.19 116 ASN A O 1
ATOM 915 N N . ASN A 1 117 ? -0.883 12.814 -17.239 1.00 90.06 117 ASN A N 1
ATOM 916 C CA . ASN A 1 117 ? -0.925 11.675 -16.315 1.00 90.06 117 ASN A CA 1
ATOM 917 C C . ASN A 1 117 ? -0.648 10.308 -16.989 1.00 90.06 117 ASN A C 1
ATOM 919 O O . ASN A 1 117 ? -1.122 9.265 -16.538 1.00 90.06 117 ASN A O 1
ATOM 923 N N . VAL A 1 118 ? 0.109 10.307 -18.096 1.00 93.81 118 VAL A N 1
ATOM 924 C CA . VAL A 1 118 ? 0.595 9.095 -18.770 1.00 93.81 118 VAL A CA 1
ATOM 925 C C . VAL A 1 118 ? 2.052 8.865 -18.393 1.00 93.81 118 VAL A C 1
ATOM 927 O O . VAL A 1 118 ? 2.908 9.717 -18.635 1.00 93.81 118 VAL A O 1
ATOM 930 N N . HIS A 1 119 ? 2.339 7.687 -17.843 1.00 94.81 119 HIS A N 1
ATOM 931 C CA . HIS A 1 119 ? 3.677 7.298 -17.404 1.00 94.81 119 HIS A CA 1
ATOM 932 C C . HIS A 1 119 ? 4.192 6.108 -18.209 1.00 94.81 119 HIS A C 1
ATOM 934 O O . HIS A 1 119 ? 3.444 5.192 -18.562 1.00 94.81 119 HIS A O 1
ATOM 940 N N . LYS A 1 120 ? 5.497 6.105 -18.494 1.00 95.25 120 LYS A N 1
ATOM 941 C CA . LYS A 1 120 ? 6.145 5.007 -19.211 1.00 95.25 120 LYS A CA 1
ATOM 942 C C . LYS A 1 120 ? 6.160 3.753 -18.338 1.00 95.25 120 LYS A C 1
ATOM 944 O O . LYS A 1 120 ? 6.623 3.798 -17.202 1.00 95.25 120 LYS A O 1
ATOM 949 N N . PHE A 1 121 ? 5.682 2.648 -18.901 1.00 96.88 121 PHE A N 1
ATOM 950 C CA . PHE A 1 121 ? 5.725 1.329 -18.278 1.00 96.88 121 PHE A CA 1
ATOM 951 C C . PHE A 1 121 ? 7.142 0.745 -18.311 1.00 96.88 121 PHE A C 1
ATOM 953 O O . PHE A 1 121 ? 7.736 0.603 -19.385 1.00 96.88 121 PHE A O 1
ATOM 960 N N . ASP A 1 122 ? 7.635 0.333 -17.145 1.00 95.88 122 ASP A N 1
ATOM 961 C CA . ASP A 1 122 ? 8.917 -0.338 -16.987 1.00 95.88 122 ASP A CA 1
ATOM 962 C C . ASP A 1 122 ? 8.701 -1.846 -16.797 1.00 95.88 122 ASP A C 1
ATOM 964 O O . ASP A 1 122 ? 7.957 -2.314 -15.933 1.00 95.88 122 ASP A O 1
ATOM 968 N N . ARG A 1 123 ? 9.365 -2.649 -17.634 1.00 97.19 123 ARG A N 1
ATOM 969 C CA . ARG A 1 123 ? 9.252 -4.118 -17.579 1.00 97.19 123 ARG A CA 1
ATOM 970 C C . ARG A 1 123 ? 9.984 -4.717 -16.380 1.00 97.19 123 ARG A C 1
ATOM 972 O O . ARG A 1 123 ? 9.617 -5.805 -15.940 1.00 97.19 123 ARG A O 1
ATOM 979 N N . TYR A 1 124 ? 11.006 -4.025 -15.886 1.00 96.75 124 TYR A N 1
ATOM 980 C CA . TYR A 1 124 ? 11.882 -4.478 -14.815 1.00 96.75 124 TYR A CA 1
ATOM 981 C C . TYR A 1 124 ? 12.270 -3.306 -13.911 1.00 96.75 124 TYR A C 1
ATOM 983 O O . TYR A 1 124 ? 12.566 -2.216 -14.397 1.00 96.75 124 TYR A O 1
ATOM 991 N N . LEU A 1 125 ? 12.316 -3.561 -12.606 1.00 96.62 125 LEU A N 1
ATOM 992 C CA . LEU A 1 125 ? 12.907 -2.689 -11.601 1.00 96.62 125 LEU A CA 1
ATOM 993 C C . LEU A 1 125 ? 14.342 -3.150 -11.339 1.00 96.62 125 LEU A C 1
ATOM 995 O O . LEU A 1 125 ? 14.561 -4.273 -10.885 1.00 96.62 125 LEU A O 1
ATOM 999 N N . HIS A 1 126 ? 15.312 -2.293 -11.645 1.00 95.81 126 HIS A N 1
ATOM 1000 C CA . HIS A 1 126 ? 16.730 -2.585 -11.440 1.00 95.81 126 HIS A CA 1
ATOM 1001 C C . HIS A 1 126 ? 17.194 -2.189 -10.027 1.00 95.81 126 HIS A C 1
ATOM 1003 O O . HIS A 1 126 ? 16.651 -1.230 -9.471 1.00 95.81 126 HIS A O 1
ATOM 1009 N N . PRO A 1 127 ? 18.191 -2.890 -9.454 1.00 96.38 127 PRO A N 1
ATOM 1010 C CA . PRO A 1 127 ? 18.784 -2.531 -8.165 1.00 96.38 127 PRO A CA 1
ATOM 1011 C C . PRO A 1 127 ? 19.253 -1.072 -8.121 1.00 96.38 127 PRO A C 1
ATOM 1013 O O . PRO A 1 127 ? 19.749 -0.539 -9.116 1.00 96.38 127 PRO A O 1
ATOM 1016 N N . GLY A 1 128 ? 19.051 -0.411 -6.980 1.00 94.94 128 GLY A N 1
ATOM 1017 C CA . GLY A 1 128 ? 19.392 0.999 -6.770 1.00 94.94 128 GLY A CA 1
ATOM 1018 C C . GLY A 1 128 ? 18.447 2.004 -7.439 1.00 94.94 128 GLY A C 1
ATOM 1019 O O . GLY A 1 128 ? 18.702 3.205 -7.378 1.00 94.94 128 GLY A O 1
ATOM 1020 N N . ARG A 1 129 ? 17.362 1.554 -8.087 1.00 95.06 129 ARG A N 1
ATOM 1021 C CA . ARG A 1 129 ? 16.363 2.442 -8.700 1.00 95.06 129 ARG A CA 1
ATOM 1022 C C . ARG A 1 129 ? 15.074 2.507 -7.894 1.00 95.06 129 ARG A C 1
ATOM 1024 O O . ARG A 1 129 ? 14.667 1.544 -7.243 1.00 95.06 129 ARG A O 1
ATOM 1031 N N . THR A 1 130 ? 14.406 3.645 -8.032 1.00 95.75 130 THR A N 1
ATOM 1032 C CA . THR A 1 130 ? 13.054 3.880 -7.526 1.00 95.75 130 THR A CA 1
ATOM 1033 C C . THR A 1 130 ? 12.061 3.854 -8.683 1.00 95.75 130 THR A C 1
ATOM 1035 O O . THR A 1 130 ? 12.336 4.382 -9.761 1.00 95.75 130 THR A O 1
ATOM 1038 N N . THR A 1 131 ? 10.903 3.241 -8.468 1.00 96.19 131 THR A 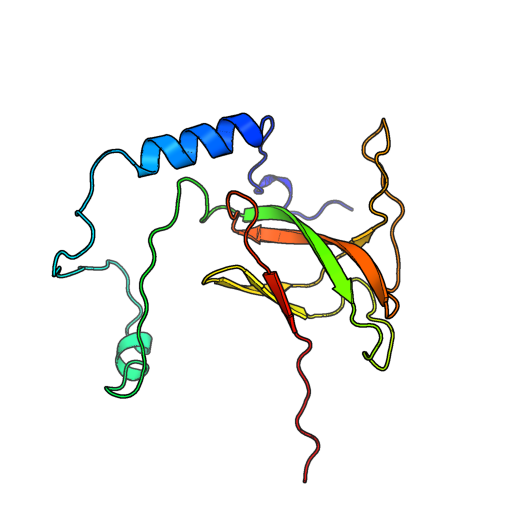N 1
ATOM 1039 C CA . THR A 1 131 ? 9.795 3.190 -9.426 1.00 96.19 131 THR A CA 1
ATOM 1040 C C . THR A 1 131 ? 8.467 3.438 -8.722 1.00 96.19 131 THR A C 1
ATOM 1042 O O . THR A 1 131 ? 8.361 3.295 -7.502 1.00 96.19 131 THR A O 1
ATOM 1045 N N . MET A 1 132 ? 7.443 3.786 -9.498 1.00 97.12 132 MET A N 1
ATOM 1046 C CA . MET A 1 132 ? 6.068 3.738 -9.025 1.00 97.12 132 MET A CA 1
ATOM 1047 C C . MET A 1 132 ? 5.515 2.329 -9.240 1.00 97.12 132 MET A C 1
ATOM 1049 O O . MET A 1 132 ? 5.508 1.832 -10.363 1.00 97.12 132 MET A O 1
ATOM 1053 N N . ALA A 1 133 ? 5.057 1.693 -8.168 1.00 97.25 133 ALA A N 1
ATOM 1054 C CA . ALA A 1 133 ? 4.368 0.413 -8.184 1.00 97.25 133 ALA A CA 1
ATOM 1055 C C . ALA A 1 133 ? 2.851 0.644 -8.120 1.00 97.25 133 ALA A C 1
ATOM 1057 O O . ALA A 1 133 ? 2.331 1.106 -7.101 1.00 97.25 133 ALA A O 1
ATOM 1058 N N . THR A 1 134 ? 2.147 0.299 -9.197 1.00 97.06 134 THR A N 1
ATOM 1059 C CA . THR A 1 134 ? 0.693 0.458 -9.333 1.00 97.06 134 THR A CA 1
ATOM 1060 C C . THR A 1 134 ? -0.005 -0.898 -9.327 1.00 97.06 134 THR A C 1
ATOM 1062 O O . THR A 1 134 ? 0.362 -1.797 -10.085 1.00 97.06 134 THR A O 1
ATOM 1065 N N . PHE A 1 135 ? -1.020 -1.062 -8.481 1.00 95.75 135 PHE A N 1
ATOM 1066 C CA . PHE A 1 135 ? -1.810 -2.295 -8.368 1.00 95.75 135 PHE A CA 1
ATOM 1067 C C . PHE A 1 135 ? -3.175 -2.020 -7.729 1.00 95.75 135 PHE A C 1
ATOM 1069 O O . PHE A 1 135 ? -3.409 -0.954 -7.162 1.00 95.75 135 PHE A O 1
ATOM 1076 N N . MET A 1 136 ? -4.085 -2.988 -7.820 1.00 95.62 136 MET A N 1
ATOM 1077 C CA . MET A 1 136 ? -5.374 -2.934 -7.131 1.00 95.62 136 MET A CA 1
ATOM 1078 C C . MET A 1 136 ? -5.224 -3.486 -5.714 1.00 95.62 136 MET A C 1
ATOM 1080 O O . MET A 1 136 ? -4.681 -4.575 -5.528 1.00 95.62 136 MET A O 1
ATOM 1084 N N . ALA A 1 137 ? -5.672 -2.726 -4.721 1.00 95.31 137 ALA A N 1
ATOM 1085 C CA . ALA A 1 137 ? -5.623 -3.116 -3.317 1.00 95.31 137 ALA A CA 1
ATOM 1086 C C . ALA A 1 137 ? -6.673 -2.351 -2.497 1.00 95.31 137 ALA A C 1
ATOM 1088 O O . ALA A 1 137 ? -7.183 -1.318 -2.949 1.00 95.31 137 ALA A O 1
ATOM 1089 N N . PRO A 1 138 ? -6.993 -2.820 -1.275 1.00 95.62 138 PRO A N 1
ATOM 1090 C CA . PRO A 1 138 ? -7.750 -2.020 -0.330 1.00 95.62 138 PRO A CA 1
ATOM 1091 C C . PRO A 1 138 ? -7.100 -0.649 -0.121 1.00 95.62 138 PRO A C 1
ATOM 1093 O O . PRO A 1 138 ? -5.879 -0.557 0.024 1.00 95.62 138 PRO A O 1
ATOM 1096 N N . LEU A 1 139 ? -7.918 0.398 -0.066 1.00 95.38 139 LEU A N 1
ATOM 1097 C CA . LEU A 1 139 ? -7.450 1.752 0.199 1.00 95.38 139 LEU A CA 1
ATOM 1098 C C . LEU A 1 139 ? -6.755 1.844 1.566 1.00 95.38 139 LEU A C 1
ATOM 1100 O O . LEU A 1 139 ? -7.254 1.329 2.566 1.00 95.38 139 LEU A O 1
ATOM 1104 N N . THR A 1 140 ? -5.648 2.581 1.595 1.00 94.50 140 THR A N 1
ATOM 1105 C CA . THR A 1 140 ? -4.975 3.028 2.818 1.00 94.50 140 THR A CA 1
ATOM 1106 C C . THR A 1 140 ? -4.809 4.539 2.738 1.00 94.50 140 THR A C 1
ATOM 1108 O O . THR A 1 140 ? -4.261 5.043 1.754 1.00 94.50 140 THR A O 1
ATOM 1111 N N . TRP A 1 141 ? -5.267 5.276 3.750 1.00 94.44 141 TRP A N 1
ATOM 1112 C CA . TRP A 1 141 ? -5.132 6.732 3.739 1.00 94.44 141 TRP A CA 1
ATOM 1113 C C . TRP A 1 141 ? -3.738 7.199 4.161 1.00 94.44 141 TRP A C 1
ATOM 1115 O O . TRP A 1 141 ? -3.174 6.774 5.165 1.00 94.44 141 TRP A O 1
ATOM 1125 N N . GLY A 1 142 ? -3.223 8.194 3.444 1.00 90.69 142 GLY A N 1
ATOM 1126 C CA . GLY A 1 142 ? -1.976 8.873 3.776 1.00 90.69 142 GLY A CA 1
ATOM 1127 C C . GLY A 1 142 ? -0.715 8.169 3.281 1.00 90.69 142 GLY A C 1
ATOM 1128 O O . GLY A 1 142 ? -0.749 7.359 2.362 1.00 90.69 142 GLY A O 1
ATOM 1129 N N . SER A 1 143 ? 0.417 8.575 3.855 1.00 89.25 143 SER A N 1
ATOM 1130 C CA . SER A 1 143 ? 1.747 8.088 3.488 1.00 89.25 143 SER A CA 1
ATOM 1131 C C . SER A 1 143 ? 2.187 7.054 4.515 1.00 89.25 143 SER A C 1
ATOM 1133 O O . SER A 1 143 ? 2.845 7.394 5.496 1.00 89.25 143 SER A O 1
ATOM 1135 N N . VAL A 1 144 ? 1.763 5.807 4.324 1.00 92.44 144 VAL A N 1
ATOM 1136 C CA . VAL A 1 144 ? 2.089 4.709 5.239 1.00 92.44 144 VAL A CA 1
ATOM 1137 C C . VAL A 1 144 ? 3.383 4.027 4.781 1.00 92.44 144 VAL A C 1
ATOM 1139 O O . VAL A 1 144 ? 3.462 3.602 3.622 1.00 92.44 144 VAL A O 1
ATOM 1142 N N . PRO A 1 145 ? 4.401 3.901 5.656 1.00 92.88 145 PRO A N 1
ATOM 1143 C CA . PRO A 1 145 ? 5.614 3.158 5.345 1.00 92.88 145 PRO A CA 1
ATOM 1144 C C . PRO A 1 145 ? 5.283 1.744 4.876 1.00 92.88 145 PRO A C 1
ATOM 1146 O O . PRO A 1 145 ? 4.462 1.048 5.478 1.00 92.88 145 PRO A O 1
ATOM 1149 N N . THR A 1 146 ? 5.910 1.341 3.776 1.00 95.50 146 THR A N 1
ATOM 1150 C CA . THR A 1 146 ? 5.602 0.083 3.101 1.00 95.50 146 THR A CA 1
ATOM 1151 C C . THR A 1 146 ? 6.877 -0.700 2.841 1.00 95.50 146 THR A C 1
ATOM 1153 O O . THR A 1 146 ? 7.856 -0.151 2.341 1.00 95.50 146 THR A O 1
ATOM 1156 N N . LEU A 1 147 ? 6.841 -1.993 3.154 1.00 96.25 147 LEU A N 1
ATOM 1157 C CA . LEU A 1 147 ? 7.896 -2.948 2.837 1.00 96.25 147 LEU A CA 1
ATOM 1158 C C . LEU A 1 147 ? 7.409 -3.911 1.757 1.00 96.25 147 LEU A C 1
ATOM 1160 O O . LEU A 1 147 ? 6.243 -4.310 1.746 1.00 96.25 147 LEU A O 1
ATOM 1164 N N . PHE A 1 148 ? 8.319 -4.308 0.875 1.00 95.81 148 PHE A N 1
ATOM 1165 C CA . PHE A 1 148 ? 8.056 -5.270 -0.187 1.00 95.81 148 PHE A CA 1
ATOM 1166 C C . PHE A 1 148 ? 9.005 -6.451 -0.034 1.00 95.81 148 PHE A C 1
ATOM 1168 O O . PHE A 1 148 ? 10.218 -6.278 0.057 1.00 95.81 148 PHE A O 1
ATOM 1175 N N . PHE A 1 149 ? 8.450 -7.655 -0.036 1.00 94.94 149 PHE A N 1
ATOM 1176 C CA . PHE A 1 149 ? 9.188 -8.899 0.097 1.00 94.94 149 PHE A CA 1
ATOM 1177 C C . PHE A 1 149 ? 8.916 -9.784 -1.109 1.00 94.94 149 PHE A C 1
ATOM 1179 O O . PHE A 1 149 ? 7.800 -9.852 -1.622 1.00 94.94 149 PHE A O 1
ATOM 1186 N N . LYS A 1 150 ? 9.938 -10.518 -1.533 1.00 92.06 150 LYS A N 1
ATOM 1187 C CA . LYS A 1 150 ? 9.787 -11.619 -2.478 1.00 92.06 150 LYS A CA 1
ATOM 1188 C C . LYS A 1 150 ? 9.867 -12.916 -1.688 1.00 92.06 150 LYS A C 1
ATOM 1190 O O . LYS A 1 150 ? 10.773 -13.064 -0.871 1.00 92.06 150 LYS A O 1
ATOM 1195 N N . ARG A 1 151 ? 8.937 -13.846 -1.916 1.00 89.12 151 ARG A N 1
ATOM 1196 C CA . ARG A 1 151 ? 9.021 -15.179 -1.310 1.00 89.12 151 ARG A CA 1
ATOM 1197 C C . ARG A 1 151 ? 10.297 -15.859 -1.789 1.00 89.12 151 ARG A C 1
ATOM 1199 O O . ARG A 1 151 ? 10.501 -16.013 -2.993 1.00 89.12 151 ARG A O 1
ATOM 1206 N N . THR A 1 152 ? 11.142 -16.254 -0.850 1.00 86.06 152 THR A N 1
ATOM 1207 C CA . THR A 1 152 ? 12.218 -17.203 -1.098 1.00 86.06 152 THR A CA 1
ATOM 1208 C C . THR A 1 152 ? 11.668 -18.585 -0.786 1.00 86.06 152 THR A C 1
ATOM 1210 O O . THR A 1 152 ? 11.134 -18.825 0.296 1.00 86.06 152 THR A O 1
ATOM 1213 N N . THR A 1 153 ? 11.740 -19.501 -1.744 1.00 76.50 153 THR A N 1
ATOM 1214 C CA . THR A 1 153 ? 11.634 -20.917 -1.398 1.00 76.50 153 THR A CA 1
ATOM 1215 C C . THR A 1 153 ? 12.885 -21.228 -0.576 1.00 76.50 153 THR A C 1
ATOM 1217 O O . THR A 1 153 ? 13.976 -20.886 -1.043 1.00 76.50 153 THR A O 1
ATOM 1220 N N . PRO A 1 154 ? 12.780 -21.783 0.643 1.00 62.06 154 PRO A N 1
ATOM 1221 C CA . PRO A 1 154 ? 13.973 -22.233 1.346 1.00 62.06 154 PRO A CA 1
ATOM 1222 C C . PRO A 1 154 ? 14.686 -23.234 0.432 1.00 62.06 154 PRO A C 1
ATOM 1224 O O . PRO A 1 154 ? 14.046 -24.149 -0.090 1.00 62.06 154 PRO A O 1
ATOM 1227 N N . SER A 1 155 ? 15.979 -23.023 0.168 1.00 48.59 155 SER A N 1
ATOM 1228 C CA . SER A 1 155 ? 16.780 -24.055 -0.488 1.00 48.59 155 SER A CA 1
ATOM 1229 C C . SER A 1 155 ? 16.683 -25.312 0.376 1.00 48.59 155 SER A C 1
ATOM 1231 O O . SER A 1 155 ? 16.851 -25.178 1.592 1.00 48.59 155 SER A O 1
ATOM 1233 N N . PRO A 1 156 ? 16.396 -26.497 -0.187 1.00 56.28 156 PRO A N 1
ATOM 1234 C CA . PRO A 1 156 ? 16.533 -27.725 0.579 1.00 56.28 156 PRO A CA 1
ATOM 1235 C C . PRO A 1 156 ? 17.981 -27.783 1.073 1.00 56.28 156 PRO A C 1
ATOM 1237 O O . PRO A 1 156 ? 18.912 -27.720 0.271 1.00 56.28 156 PRO A O 1
ATOM 1240 N N . SER A 1 157 ? 18.131 -27.750 2.395 1.00 42.03 157 SER A N 1
ATOM 1241 C CA . SER A 1 157 ? 19.386 -27.967 3.115 1.00 42.03 157 SER A CA 1
ATOM 1242 C C . SER A 1 157 ? 19.941 -29.352 2.830 1.00 42.03 157 SER A C 1
ATOM 1244 O O . SER A 1 157 ? 19.104 -30.286 2.834 1.00 42.03 157 SER A O 1
#

Secondary structure (DSSP, 8-state):
---GGGGGSPP-S-HHHHHHHHHHHHTSSSPPTT-------SS--THHHHH--TTS-----PPPTTTTSEEEEEEEEE--TT-SSPEETT--EEEEETTEEEEE-PEEE-----TTS--PEESEEPTT-EEEEEEEEE---S---EEEEPPPPPPP-